Protein AF-A0A2P5K731-F1 (afdb_monomer_lite)

Sequence (141 aa):
MRANNTARPLVQPTQSVKALKERFSAGKVPAQQDYYDLITLASTAYALVGGDGSKPGAGLALDEHNALSLQLSTAEGEGGLTVEANGVGVALDPASGLRFNEGQLGIEPTHLLSVESFSSLSQDELRQIYWLLAKAGLRHS

pLDDT: mean 77.62, std 14.5, range [30.33, 96.06]

Foldseek 3Di:
DDPPCPPDDQDAQPDDPVVLCVCPDPPHDHDPSSVVRVVSVVVSVCVCCCVVVGHHPPQWHQDPVSDIDGDDPPPPQPWAWDQDPVGIDTGDRPLAQWDQDPNDIDGNPVRDPDPVVVVPDDPVVVVVVVVVVVVVVVVVD

Organism: NCBI:txid417203

Secondary structure (DSSP, 8-state):
------PPPPPPPSS-HHHHHHHTSTT----HHHHHHHHHHHHHHHHHTTTTSPPPPTTEEE-TTS-EEE-----TT--EEEEETTEEEEEPPTTSSEEEETTEEEE-TTS---HHHHHTS-HHHHHHHHHHHHHHHTT--

Structure (mmCIF, N/CA/C/O backbone):
data_AF-A0A2P5K731-F1
#
_entry.id   AF-A0A2P5K731-F1
#
loop_
_atom_site.group_PDB
_atom_site.id
_atom_site.type_symbol
_atom_site.label_atom_id
_atom_site.label_alt_id
_atom_site.label_comp_id
_atom_site.label_asym_id
_atom_site.label_entity_id
_atom_site.label_seq_id
_atom_site.pdbx_PDB_ins_code
_atom_site.Cartn_x
_atom_site.Cartn_y
_atom_site.Cartn_z
_atom_site.occupancy
_atom_site.B_iso_or_equiv
_atom_site.auth_seq_id
_atom_site.auth_comp_id
_atom_site.auth_asym_id
_atom_site.auth_atom_id
_atom_site.pdbx_PDB_model_num
ATOM 1 N N . MET A 1 1 ? 14.583 16.701 -2.747 1.00 34.81 1 MET A N 1
ATOM 2 C CA . MET A 1 1 ? 13.737 17.146 -1.616 1.00 34.81 1 MET A CA 1
ATOM 3 C C . MET A 1 1 ? 13.662 16.012 -0.603 1.00 34.81 1 MET A C 1
ATOM 5 O O . MET A 1 1 ? 13.370 14.896 -1.003 1.00 34.81 1 MET A O 1
ATOM 9 N N . ARG A 1 2 ? 13.999 16.249 0.670 1.00 30.33 2 ARG A N 1
ATOM 10 C CA . ARG A 1 2 ? 13.818 15.250 1.736 1.00 30.33 2 ARG A CA 1
ATOM 11 C C . ARG A 1 2 ? 12.342 15.257 2.131 1.00 30.33 2 ARG A C 1
ATOM 13 O O . ARG A 1 2 ? 11.853 16.296 2.561 1.00 30.33 2 ARG A O 1
ATOM 20 N N . ALA A 1 3 ? 11.640 14.142 1.952 1.00 37.28 3 ALA A N 1
ATOM 21 C CA . ALA A 1 3 ? 10.299 13.983 2.498 1.00 37.28 3 ALA A CA 1
ATOM 22 C C . ALA A 1 3 ? 10.413 13.994 4.029 1.00 37.28 3 ALA A C 1
ATOM 24 O O . ALA A 1 3 ? 10.907 13.041 4.630 1.00 37.28 3 ALA A O 1
ATOM 25 N N . ASN A 1 4 ? 10.020 15.102 4.659 1.00 34.41 4 ASN A N 1
ATOM 26 C CA . ASN A 1 4 ? 9.818 15.144 6.100 1.00 34.41 4 ASN A CA 1
ATOM 27 C C . ASN A 1 4 ? 8.613 14.255 6.402 1.00 34.41 4 ASN A C 1
ATOM 29 O O . ASN A 1 4 ? 7.470 14.674 6.247 1.00 34.41 4 ASN A O 1
ATOM 33 N N . ASN A 1 5 ? 8.871 13.007 6.783 1.00 46.88 5 ASN A N 1
ATOM 34 C CA . ASN A 1 5 ? 7.829 12.088 7.206 1.00 46.88 5 ASN A CA 1
ATOM 35 C C . ASN A 1 5 ? 7.416 12.450 8.641 1.00 46.88 5 ASN A C 1
ATOM 37 O O . ASN A 1 5 ? 7.880 11.853 9.611 1.00 46.88 5 ASN A O 1
ATOM 41 N N . THR A 1 6 ? 6.600 13.494 8.790 1.00 45.88 6 THR A N 1
ATOM 42 C CA . THR A 1 6 ? 5.944 13.841 10.056 1.00 45.88 6 THR A CA 1
ATOM 43 C C . THR A 1 6 ? 4.781 12.881 10.276 1.00 45.88 6 THR A C 1
ATOM 45 O O . THR A 1 6 ? 3.616 13.254 10.144 1.00 45.88 6 THR A O 1
ATOM 48 N N . ALA A 1 7 ? 5.092 11.612 10.542 1.00 55.88 7 ALA A N 1
ATOM 49 C CA . ALA A 1 7 ? 4.081 10.637 10.918 1.00 55.88 7 ALA A CA 1
ATOM 50 C C . ALA A 1 7 ? 3.375 11.129 12.190 1.00 55.88 7 ALA A C 1
ATOM 52 O O . ALA A 1 7 ? 4.025 11.461 13.185 1.00 55.88 7 ALA A O 1
ATOM 53 N N . ARG A 1 8 ? 2.042 11.211 12.147 1.00 60.50 8 ARG A N 1
ATOM 54 C CA . ARG A 1 8 ? 1.225 11.588 13.303 1.00 60.50 8 ARG A CA 1
ATOM 55 C C . ARG A 1 8 ? 1.454 10.554 14.414 1.00 60.50 8 ARG A C 1
ATOM 57 O O . ARG A 1 8 ? 1.229 9.371 14.160 1.00 60.50 8 ARG A O 1
ATOM 64 N N . PRO A 1 9 ? 1.878 10.949 15.627 1.00 65.75 9 PRO A N 1
ATOM 65 C CA . PRO A 1 9 ? 1.966 10.011 16.737 1.00 65.75 9 PRO A CA 1
ATOM 66 C C . PRO A 1 9 ? 0.553 9.531 17.082 1.00 65.75 9 PRO A C 1
ATOM 68 O O . PRO A 1 9 ? -0.318 10.328 17.431 1.00 65.75 9 PRO A O 1
ATOM 71 N N . LEU A 1 10 ? 0.319 8.229 16.925 1.00 72.25 10 LEU A N 1
ATOM 72 C CA .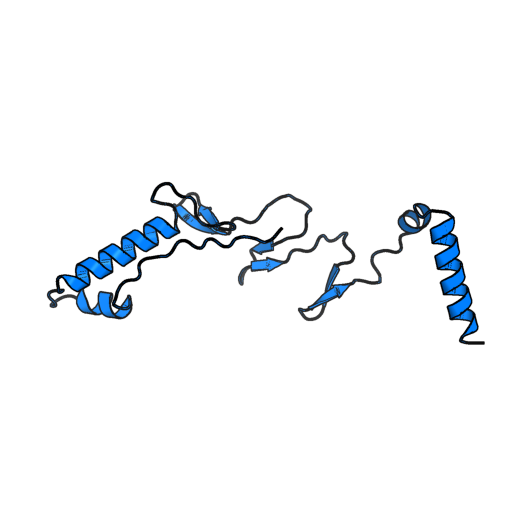 LEU A 1 10 ? -0.960 7.598 17.233 1.00 72.25 10 LEU A CA 1
ATOM 73 C C . LEU A 1 10 ? -0.932 7.085 18.666 1.00 72.25 10 LEU A C 1
ATOM 75 O O . LEU A 1 10 ? 0.018 6.417 19.078 1.00 72.25 10 LEU A O 1
ATOM 79 N N . VAL A 1 11 ? -1.995 7.370 19.411 1.00 82.12 11 VAL A N 1
ATOM 80 C CA . VAL A 1 11 ? -2.199 6.763 20.724 1.00 82.12 11 VAL A CA 1
ATOM 81 C C . VAL A 1 11 ? -2.620 5.314 20.500 1.00 82.12 11 VAL A C 1
ATOM 83 O O . VAL A 1 11 ? -3.546 5.034 19.734 1.00 82.12 11 VAL A O 1
ATOM 86 N N . GLN A 1 12 ? -1.908 4.388 21.136 1.00 84.25 12 GLN A N 1
ATOM 87 C CA . GLN A 1 12 ? -2.181 2.959 21.031 1.00 84.25 12 GLN A CA 1
ATOM 88 C C . GLN A 1 12 ? -2.905 2.465 22.287 1.00 84.25 12 GLN A C 1
ATOM 90 O O . GLN A 1 12 ? -2.597 2.938 23.384 1.00 84.25 12 GLN A O 1
ATOM 95 N N . PRO A 1 13 ? -3.852 1.520 22.148 1.00 89.00 13 PRO A N 1
ATOM 96 C CA . PRO A 1 13 ? -4.444 0.855 23.300 1.00 89.00 13 PRO A CA 1
ATOM 97 C C . PRO A 1 13 ? -3.370 0.091 24.079 1.00 89.00 13 PRO A C 1
ATOM 99 O O . PRO A 1 13 ? -2.398 -0.405 23.504 1.00 89.00 13 PRO A O 1
ATOM 102 N N . THR A 1 14 ? -3.556 -0.033 25.391 1.00 90.62 14 THR A N 1
ATOM 103 C CA . THR A 1 14 ? -2.602 -0.764 26.241 1.00 90.62 14 THR A CA 1
ATOM 104 C C . THR A 1 14 ? -2.676 -2.279 26.036 1.00 90.62 14 THR A C 1
ATOM 106 O O . THR A 1 14 ? -1.710 -2.998 26.293 1.00 90.62 14 THR A O 1
ATOM 109 N N . GLN A 1 15 ? -3.812 -2.767 25.533 1.00 90.62 15 GLN A N 1
ATOM 110 C CA . GLN A 1 15 ? -4.073 -4.168 25.229 1.00 90.62 15 GLN A CA 1
ATOM 111 C C . GLN A 1 15 ? -4.206 -4.429 23.719 1.00 90.62 15 GLN A C 1
ATOM 113 O O . GLN A 1 15 ? -4.596 -3.568 22.933 1.00 90.62 15 GLN A O 1
ATOM 118 N N . SER A 1 16 ? -3.947 -5.674 23.305 1.00 92.75 16 SER A N 1
ATOM 119 C CA . SER A 1 16 ? -4.196 -6.113 21.924 1.00 92.75 16 SER A CA 1
ATOM 120 C C . SER A 1 16 ? -5.693 -6.244 21.612 1.00 92.75 16 SER A C 1
ATOM 122 O O . SER A 1 16 ? -6.494 -6.572 22.488 1.00 92.75 16 SER A O 1
ATOM 124 N N . VAL A 1 17 ? -6.068 -6.123 20.332 1.00 92.19 17 VAL A N 1
ATOM 125 C CA . VAL A 1 17 ? -7.456 -6.323 19.856 1.00 92.19 17 VAL A CA 1
ATOM 126 C C . VAL A 1 17 ? -8.018 -7.691 20.263 1.00 92.19 17 VAL A C 1
ATOM 128 O O . VAL A 1 17 ? -9.190 -7.807 20.619 1.00 92.19 17 VAL A O 1
ATOM 131 N N . LYS A 1 18 ? -7.183 -8.740 20.258 1.00 95.12 18 LYS A N 1
ATOM 132 C CA . LYS A 1 18 ? -7.588 -10.086 20.688 1.00 95.12 18 LYS A CA 1
ATOM 133 C C . LYS A 1 18 ? -7.956 -10.114 22.175 1.00 95.12 18 LYS A C 1
ATOM 135 O O . LYS A 1 18 ? -8.972 -10.708 22.524 1.00 95.12 18 LYS A O 1
ATOM 140 N N . ALA A 1 19 ? -7.160 -9.457 23.021 1.00 93.31 19 ALA A N 1
ATOM 141 C CA . ALA A 1 19 ? -7.423 -9.365 24.455 1.00 93.31 19 ALA A CA 1
ATOM 142 C C . ALA A 1 19 ? -8.708 -8.570 24.735 1.00 93.31 19 ALA A C 1
ATOM 144 O O . ALA A 1 19 ? -9.568 -9.057 25.462 1.00 93.31 19 ALA A O 1
ATOM 145 N N . LEU A 1 20 ? -8.898 -7.423 24.074 1.00 93.56 20 LEU A N 1
ATOM 146 C CA . LEU A 1 20 ? -10.147 -6.654 24.132 1.00 93.56 20 LEU A CA 1
ATOM 147 C C . LEU A 1 20 ? -11.361 -7.508 23.747 1.00 93.56 20 LEU A C 1
ATOM 149 O O . LEU A 1 20 ? -12.334 -7.574 24.495 1.00 93.56 20 LEU A O 1
ATOM 153 N N . LYS A 1 21 ? -11.297 -8.234 22.625 1.00 94.44 21 LYS A N 1
ATOM 154 C CA . LYS A 1 21 ? -12.390 -9.117 22.186 1.00 94.44 21 LYS A CA 1
ATOM 155 C C . LYS A 1 21 ? -12.746 -10.170 23.239 1.00 94.44 21 LYS A C 1
ATOM 157 O O . LYS A 1 21 ? -13.917 -10.482 23.432 1.00 94.44 21 LYS A O 1
ATOM 162 N N . GLU A 1 22 ? -11.745 -10.707 23.927 1.00 95.19 22 GLU A N 1
ATOM 163 C CA . GLU A 1 22 ? -11.946 -11.669 25.006 1.00 95.19 22 GLU A CA 1
ATOM 164 C C . GLU A 1 22 ? -12.501 -11.035 26.293 1.00 95.19 22 GLU A C 1
ATOM 166 O O . GLU A 1 22 ? -13.209 -11.711 27.039 1.00 95.19 22 GLU A O 1
ATOM 171 N N . ARG A 1 23 ? -12.202 -9.762 26.577 1.00 94.31 23 ARG A N 1
ATOM 172 C CA . ARG A 1 23 ? -12.748 -9.025 27.732 1.00 94.31 23 ARG A CA 1
ATOM 173 C C . ARG A 1 23 ? -14.217 -8.654 27.535 1.00 94.31 23 ARG A C 1
ATOM 175 O O . ARG A 1 23 ? -14.987 -8.735 28.486 1.00 94.31 23 ARG A O 1
ATOM 182 N N . PHE A 1 24 ? -14.603 -8.340 26.300 1.00 95.44 24 PHE A N 1
ATOM 183 C CA . PHE A 1 24 ? -15.975 -8.010 25.898 1.00 95.44 24 PHE A CA 1
ATOM 184 C C . PHE A 1 24 ? -16.836 -9.230 25.516 1.00 95.44 24 PHE A C 1
ATOM 186 O O . PHE A 1 24 ? -17.950 -9.073 25.017 1.00 95.44 24 PHE A O 1
ATOM 193 N N . SER A 1 25 ? -16.356 -10.458 25.735 1.00 95.12 25 SER A N 1
ATOM 194 C CA . SER A 1 25 ? -17.139 -11.668 25.459 1.00 95.12 25 SER A CA 1
ATOM 195 C C . SER A 1 25 ? -18.338 -11.812 26.405 1.00 95.12 25 SER A C 1
ATOM 197 O O . SER A 1 25 ? -18.265 -11.413 27.568 1.00 95.12 25 SER A O 1
ATOM 199 N N . ALA A 1 26 ? -19.403 -12.473 25.943 1.00 94.19 26 ALA A N 1
ATOM 200 C CA . ALA A 1 26 ? -20.591 -12.749 26.750 1.00 94.19 26 ALA A CA 1
ATOM 201 C C . ALA A 1 26 ? -20.248 -13.391 28.110 1.00 94.19 26 ALA A C 1
ATOM 203 O O . ALA A 1 26 ? -19.388 -14.267 28.201 1.00 94.19 26 ALA A O 1
ATOM 204 N N . GLY A 1 27 ? -20.931 -12.947 29.168 1.00 92.94 27 GLY A N 1
ATOM 205 C CA . GLY A 1 27 ? -20.722 -13.440 30.534 1.00 92.94 27 GLY A CA 1
ATOM 206 C C . GLY A 1 27 ? -19.536 -12.817 31.277 1.00 92.94 27 GLY A C 1
ATOM 207 O O . GLY A 1 27 ? -19.317 -13.156 32.438 1.00 92.94 27 GLY A O 1
ATOM 208 N N . LYS A 1 28 ? -18.790 -11.895 30.656 1.00 92.75 28 LYS A N 1
ATOM 209 C CA . LYS A 1 28 ? -17.761 -11.095 31.332 1.00 92.75 28 LYS A CA 1
ATOM 210 C C . LYS A 1 28 ? -18.222 -9.651 31.495 1.00 92.75 28 LYS A C 1
ATOM 212 O O . LYS A 1 28 ? -18.929 -9.116 30.646 1.00 92.75 28 LYS A O 1
ATOM 217 N N . VAL A 1 29 ? -17.798 -9.027 32.592 1.00 94.69 29 VAL A N 1
ATOM 218 C CA . VAL A 1 29 ? -17.956 -7.587 32.821 1.00 94.69 29 VAL A CA 1
ATOM 219 C C . VAL A 1 29 ? -16.608 -6.929 32.517 1.00 94.69 29 VAL A C 1
ATOM 221 O O . VAL A 1 29 ? -15.652 -7.183 33.256 1.00 94.69 29 VAL A O 1
ATOM 224 N N . PRO A 1 30 ? -16.495 -6.134 31.437 1.00 95.56 30 PRO A N 1
ATOM 225 C CA . PRO A 1 30 ? -15.260 -5.428 31.113 1.00 95.56 30 PRO A CA 1
ATOM 226 C C . PRO A 1 30 ? -14.901 -4.405 32.194 1.00 95.56 30 PRO A C 1
ATOM 228 O O . PRO A 1 30 ? -15.778 -3.764 32.780 1.00 95.56 30 PRO A O 1
ATOM 231 N N . ALA A 1 31 ? -13.606 -4.233 32.442 1.00 95.62 31 ALA A N 1
ATOM 232 C CA . ALA A 1 31 ? -13.099 -3.203 33.335 1.00 95.62 31 ALA A CA 1
ATOM 233 C C . ALA A 1 31 ? -13.112 -1.830 32.647 1.00 95.62 31 ALA A C 1
ATOM 235 O O . ALA A 1 31 ? -13.134 -1.727 31.423 1.00 95.62 31 ALA A O 1
ATOM 236 N N . GLN A 1 32 ? -13.016 -0.754 33.433 1.00 96.00 32 GLN A N 1
ATOM 237 C CA . GLN A 1 32 ? -12.948 0.615 32.908 1.00 96.00 32 GLN A CA 1
ATOM 238 C C . GLN A 1 32 ? -11.829 0.792 31.862 1.00 96.00 32 GLN A C 1
ATOM 240 O O . GLN A 1 32 ? -12.049 1.428 30.833 1.00 96.00 32 GLN A O 1
ATOM 245 N N . GLN A 1 33 ? -10.656 0.185 32.084 1.00 95.06 33 GLN A N 1
ATOM 246 C CA . GLN A 1 33 ? -9.543 0.240 31.130 1.00 95.06 33 GLN A CA 1
ATOM 247 C C . GLN A 1 33 ? -9.884 -0.405 29.780 1.00 95.06 33 GLN A C 1
ATOM 249 O O . GLN A 1 33 ? -9.455 0.098 28.747 1.00 95.06 33 GLN A O 1
ATOM 254 N N . ASP A 1 34 ? -10.694 -1.466 29.770 1.00 95.94 34 ASP A N 1
ATOM 255 C CA . ASP A 1 34 ? -11.079 -2.150 28.534 1.00 95.94 34 ASP A CA 1
ATOM 256 C C . ASP A 1 34 ? -11.933 -1.219 27.649 1.00 95.94 34 ASP A C 1
ATOM 258 O O . ASP A 1 34 ? -11.779 -1.195 26.428 1.00 95.94 34 ASP A O 1
ATOM 262 N N . TYR A 1 35 ? -12.782 -0.381 28.257 1.00 96.06 35 TYR A N 1
ATOM 263 C CA . TYR A 1 35 ? -13.523 0.656 27.531 1.00 96.06 35 TYR A CA 1
ATOM 264 C C . TYR A 1 35 ? -12.607 1.760 26.998 1.00 96.06 35 TYR A C 1
ATOM 266 O O . TYR A 1 35 ? -12.767 2.171 25.849 1.00 96.06 35 TYR A O 1
ATOM 274 N N . TYR A 1 36 ? -11.639 2.231 27.792 1.00 95.69 36 TYR A N 1
ATOM 275 C CA . TYR A 1 36 ? -10.674 3.231 27.322 1.00 95.69 36 TYR A CA 1
ATOM 276 C C . TYR A 1 36 ? -9.861 2.729 26.132 1.00 95.69 36 TYR A C 1
ATOM 278 O O . TYR A 1 36 ? -9.691 3.459 25.153 1.00 95.69 36 TYR A O 1
ATOM 286 N N . ASP A 1 37 ? -9.402 1.483 26.182 1.00 95.56 37 ASP A N 1
ATOM 287 C CA . ASP A 1 37 ? -8.647 0.881 25.091 1.00 95.56 37 ASP A CA 1
ATOM 288 C C . ASP A 1 37 ? -9.520 0.701 23.835 1.00 95.56 37 ASP A C 1
ATOM 290 O O . ASP A 1 37 ? -9.053 0.958 22.725 1.00 95.56 37 ASP A O 1
ATOM 294 N N . LEU A 1 38 ? -10.805 0.349 23.986 1.00 94.75 38 LEU A N 1
ATOM 295 C CA . LEU A 1 38 ? -11.745 0.256 22.864 1.00 94.75 38 LEU A CA 1
ATOM 296 C C . LEU A 1 38 ? -11.994 1.621 22.205 1.00 94.75 38 LEU A C 1
ATOM 298 O O . LEU A 1 38 ? -11.984 1.729 20.979 1.00 94.75 38 LEU A O 1
ATOM 302 N N . ILE A 1 39 ? -12.187 2.669 23.009 1.00 93.75 39 ILE A N 1
ATOM 303 C CA . ILE A 1 39 ? -12.370 4.042 22.519 1.00 93.75 39 ILE A CA 1
ATOM 304 C C . ILE A 1 39 ? -11.096 4.529 21.826 1.00 93.75 39 ILE A C 1
ATOM 306 O O . ILE A 1 39 ? -11.165 5.134 20.757 1.00 93.75 39 ILE A O 1
ATOM 310 N N . THR A 1 40 ? -9.929 4.237 22.400 1.00 93.69 40 THR A N 1
ATOM 311 C CA . THR A 1 40 ? -8.628 4.566 21.802 1.00 93.69 40 THR A CA 1
ATOM 312 C C . THR A 1 40 ? -8.468 3.870 20.454 1.00 93.69 40 THR A C 1
ATOM 314 O O . THR A 1 40 ? -8.132 4.514 19.468 1.00 93.69 40 THR A O 1
ATOM 317 N N . LEU A 1 41 ? -8.792 2.578 20.364 1.00 92.06 41 LEU A N 1
ATOM 318 C CA . LEU A 1 41 ? -8.760 1.838 19.104 1.00 92.06 41 LEU A CA 1
ATOM 319 C C . LEU A 1 41 ? -9.696 2.457 18.054 1.00 92.06 41 LEU A C 1
ATOM 321 O O . LEU A 1 41 ? -9.276 2.684 16.920 1.00 92.06 41 LEU A O 1
ATOM 325 N N . ALA A 1 42 ? -10.944 2.746 18.429 1.00 90.12 42 ALA A N 1
ATOM 326 C CA . ALA A 1 42 ? -11.940 3.305 17.520 1.00 90.12 42 ALA A CA 1
ATOM 327 C C . ALA A 1 42 ? -11.563 4.715 17.041 1.00 90.12 42 ALA A C 1
ATOM 329 O O . ALA A 1 42 ? -11.628 5.000 15.849 1.00 90.12 42 ALA A O 1
ATOM 330 N N . SER A 1 43 ? -11.124 5.585 17.952 1.00 87.94 43 SER A N 1
ATOM 331 C CA . SER A 1 43 ? -10.693 6.949 17.622 1.00 87.94 43 SER A CA 1
ATOM 332 C C . SER A 1 43 ? -9.422 6.971 16.775 1.00 87.94 43 SER A C 1
ATOM 334 O O . SER A 1 43 ? -9.348 7.739 15.818 1.00 87.94 43 SER A O 1
ATOM 336 N N . THR A 1 44 ? -8.456 6.091 17.047 1.00 85.25 44 THR A N 1
ATOM 337 C CA . THR A 1 44 ? -7.255 5.949 16.216 1.00 85.25 44 THR A CA 1
ATOM 338 C C . THR A 1 44 ? -7.602 5.425 14.824 1.00 85.25 44 THR A C 1
ATOM 340 O O . THR A 1 44 ? -7.098 5.959 13.839 1.00 85.25 44 THR A O 1
ATOM 343 N N . ALA A 1 45 ? -8.500 4.440 14.709 1.00 84.56 45 ALA A N 1
ATOM 344 C CA . ALA A 1 45 ? -8.979 3.962 13.411 1.00 84.56 45 ALA A CA 1
ATOM 345 C C . ALA A 1 45 ? -9.705 5.070 12.631 1.00 84.56 45 ALA A C 1
ATOM 347 O O . ALA A 1 45 ? -9.425 5.276 11.454 1.00 84.56 45 ALA A O 1
ATOM 348 N N . TYR A 1 46 ? -10.573 5.828 13.304 1.00 83.81 46 TYR A N 1
ATOM 349 C CA . TYR A 1 46 ? -11.278 6.973 12.731 1.00 83.81 46 TYR A CA 1
ATOM 350 C C . TYR A 1 46 ? -10.314 8.057 12.228 1.00 83.81 46 TYR A C 1
ATOM 352 O O . TYR A 1 46 ? -10.458 8.550 11.114 1.00 83.81 46 TYR A O 1
ATOM 360 N N . ALA A 1 47 ? -9.286 8.388 13.011 1.00 81.50 47 ALA A N 1
ATOM 361 C CA . ALA A 1 47 ? -8.250 9.340 12.621 1.00 81.50 47 ALA A CA 1
ATOM 362 C C . ALA A 1 47 ? -7.398 8.838 11.441 1.00 81.50 47 ALA A C 1
ATOM 364 O O . ALA A 1 47 ? -7.048 9.619 10.561 1.00 81.50 47 ALA A O 1
ATOM 365 N N . LEU A 1 48 ? -7.076 7.540 11.396 1.00 78.56 48 LEU A N 1
ATOM 366 C CA . LEU A 1 48 ? -6.296 6.927 10.312 1.00 78.56 48 LEU A CA 1
ATOM 367 C C . LEU A 1 48 ? -6.991 7.026 8.953 1.00 78.56 48 LEU A C 1
ATOM 369 O O . LEU A 1 48 ? -6.328 7.218 7.935 1.00 78.56 48 LEU A O 1
ATOM 373 N N . VAL A 1 49 ? -8.317 6.909 8.945 1.00 79.62 49 VAL A N 1
ATOM 374 C CA . VAL A 1 49 ? -9.124 7.025 7.726 1.00 79.62 49 VAL A CA 1
ATOM 375 C C . VAL A 1 49 ? -9.532 8.468 7.409 1.00 79.62 49 VAL A C 1
ATOM 377 O O . VAL A 1 49 ? -10.249 8.697 6.443 1.00 79.62 49 VAL A O 1
ATOM 380 N N . GLY A 1 50 ? -9.075 9.455 8.188 1.00 74.44 50 GLY A N 1
ATOM 381 C CA . GLY A 1 50 ? -9.400 10.865 7.962 1.00 74.44 50 GLY A CA 1
ATOM 382 C C . GLY A 1 50 ? -10.776 11.305 8.478 1.00 74.44 50 GLY A C 1
ATOM 383 O O . GLY A 1 50 ? -11.279 12.370 8.130 1.00 74.44 50 GLY A O 1
ATOM 384 N N . GLY A 1 51 ? -11.421 10.516 9.336 1.00 77.31 51 GLY A N 1
ATOM 385 C CA . GLY A 1 51 ? -12.735 10.864 9.879 1.00 77.31 51 GLY A CA 1
ATOM 386 C C . GLY A 1 51 ? -12.741 12.175 10.681 1.00 77.31 51 GLY A C 1
ATOM 387 O O . GLY A 1 51 ? -13.755 12.867 10.751 1.00 77.31 51 GLY A O 1
ATOM 388 N N . ASP A 1 52 ? -11.617 12.575 11.274 1.00 75.06 52 ASP A N 1
ATOM 389 C CA . ASP A 1 52 ? -11.488 13.818 12.051 1.00 75.06 52 ASP A CA 1
ATOM 390 C C . ASP A 1 52 ? -11.352 15.086 11.182 1.00 75.06 52 ASP A C 1
ATOM 392 O O . ASP A 1 52 ? -10.944 16.138 11.672 1.00 75.06 52 ASP A O 1
ATOM 396 N N . GLY A 1 53 ? -11.693 14.994 9.893 1.00 72.56 53 GLY A N 1
ATOM 397 C CA . GLY A 1 53 ? -11.537 16.069 8.914 1.00 72.56 53 GLY A CA 1
ATOM 398 C C . GLY A 1 53 ? -10.132 16.142 8.313 1.00 72.56 53 GLY A C 1
ATOM 399 O O . GLY A 1 53 ? -9.883 16.981 7.444 1.00 72.56 53 GLY A O 1
ATOM 400 N N . SER A 1 54 ? -9.216 15.267 8.739 1.00 72.44 54 SER A N 1
ATOM 401 C CA . SER A 1 54 ? -7.973 15.020 8.010 1.00 72.44 54 SER A CA 1
ATOM 402 C C . SER A 1 54 ? -8.232 14.128 6.788 1.00 72.44 54 SER A C 1
ATOM 404 O O . SER A 1 54 ? -9.298 13.550 6.632 1.00 72.44 54 SER A O 1
ATOM 406 N N . LYS A 1 55 ? -7.286 14.042 5.855 1.00 73.56 55 LYS A N 1
ATOM 407 C CA . LYS A 1 55 ? -7.341 13.028 4.791 1.00 73.56 55 LYS A CA 1
ATOM 408 C C . LYS A 1 55 ? -6.470 11.846 5.209 1.00 73.56 55 LYS A C 1
ATOM 410 O O . LYS A 1 55 ? -5.512 12.067 5.961 1.00 73.56 55 LYS A O 1
ATOM 415 N N . PRO A 1 56 ? -6.738 10.628 4.703 1.00 78.81 56 PRO A N 1
ATOM 416 C CA . PRO A 1 56 ? -5.749 9.560 4.747 1.00 78.81 56 PRO A CA 1
ATOM 417 C C . PRO A 1 56 ? -4.374 10.060 4.276 1.00 78.81 56 PRO A C 1
ATOM 419 O O . PRO A 1 56 ? -4.270 11.021 3.507 1.00 78.81 56 PRO A O 1
ATOM 422 N N . GLY A 1 57 ? -3.307 9.427 4.767 1.00 70.12 57 GLY A N 1
ATOM 423 C CA . GLY A 1 57 ? -1.940 9.775 4.373 1.00 70.12 57 GLY A CA 1
ATOM 424 C C . GLY A 1 57 ? -1.715 9.677 2.858 1.00 70.12 57 GLY A C 1
ATOM 425 O O . GLY A 1 57 ? -2.493 9.057 2.136 1.00 70.12 57 GLY A O 1
ATOM 426 N N . ALA A 1 58 ? -0.628 10.279 2.368 1.00 70.75 58 ALA A N 1
ATOM 427 C CA . ALA A 1 58 ? -0.294 10.259 0.943 1.00 70.75 58 ALA A CA 1
ATOM 428 C C . ALA A 1 58 ? -0.275 8.824 0.374 1.00 70.75 58 ALA A C 1
ATOM 430 O O . ALA A 1 58 ? 0.289 7.919 0.988 1.00 70.75 58 ALA A O 1
ATOM 431 N N . GLY A 1 59 ? -0.880 8.638 -0.803 1.00 71.44 59 GLY A N 1
ATOM 432 C CA . GLY A 1 59 ? -1.030 7.328 -1.451 1.00 71.44 59 GLY A CA 1
ATOM 433 C C . GLY A 1 59 ? -2.261 6.530 -1.005 1.00 71.44 59 GLY A C 1
ATOM 434 O O . GLY A 1 59 ? -2.465 5.420 -1.493 1.00 71.44 59 GLY A O 1
ATOM 435 N N . LEU A 1 60 ? -3.093 7.076 -0.113 1.00 80.75 60 LEU A N 1
ATOM 436 C CA . LEU A 1 60 ? -4.346 6.473 0.338 1.00 80.75 60 LEU A CA 1
ATOM 437 C C . LEU A 1 60 ? -5.518 7.447 0.158 1.00 80.75 60 LEU A C 1
ATOM 439 O O . LEU A 1 60 ? -5.354 8.660 0.274 1.00 80.75 60 LEU A O 1
ATOM 443 N N . ALA A 1 61 ? -6.711 6.908 -0.074 1.00 81.94 61 ALA A N 1
ATOM 444 C CA . ALA A 1 61 ? -7.969 7.648 -0.120 1.00 81.94 61 ALA A CA 1
ATOM 445 C C . ALA A 1 61 ? -9.109 6.823 0.479 1.00 81.94 61 ALA A C 1
ATOM 447 O O . ALA A 1 61 ? -8.974 5.624 0.703 1.00 81.94 61 ALA A O 1
ATOM 448 N N . LEU A 1 62 ? -10.243 7.468 0.733 1.00 81.88 62 LEU A N 1
ATOM 449 C CA . LEU A 1 62 ? -11.498 6.766 0.962 1.00 81.88 62 LEU A CA 1
ATOM 450 C C . LEU A 1 62 ? -12.211 6.567 -0.376 1.00 81.88 62 LEU A C 1
ATOM 452 O O . LEU A 1 62 ? -12.274 7.503 -1.174 1.00 81.88 62 LEU A O 1
ATOM 456 N N . ASP A 1 63 ? -12.714 5.361 -0.621 1.00 79.44 63 ASP A N 1
ATOM 457 C CA . ASP A 1 63 ? -13.588 5.086 -1.761 1.00 79.44 63 ASP A CA 1
ATOM 458 C C . ASP A 1 63 ? -15.028 5.581 -1.508 1.00 79.44 63 ASP A C 1
ATOM 460 O O . ASP A 1 63 ? -15.343 6.173 -0.472 1.00 79.44 63 ASP A O 1
ATOM 464 N N . GLU A 1 64 ? -15.926 5.330 -2.460 1.00 81.00 64 GLU A N 1
ATOM 465 C CA . GLU A 1 64 ? -17.342 5.714 -2.373 1.00 81.00 64 GLU A CA 1
ATOM 466 C C . GLU A 1 64 ? -18.111 5.049 -1.212 1.00 81.00 64 GLU A C 1
ATOM 468 O O . GLU A 1 64 ? -19.169 5.535 -0.809 1.00 81.00 64 GLU A O 1
ATOM 473 N N . HIS A 1 65 ? -17.563 3.983 -0.622 1.00 82.00 65 HIS A N 1
ATOM 474 C CA . HIS A 1 65 ? -18.114 3.273 0.532 1.00 82.00 65 HIS A CA 1
ATOM 475 C C . HIS A 1 65 ? -17.447 3.685 1.856 1.00 82.00 65 HIS A C 1
ATOM 477 O O . HIS A 1 65 ? -17.727 3.086 2.897 1.00 82.00 65 HIS A O 1
ATOM 483 N N . ASN A 1 66 ? -16.587 4.712 1.849 1.00 75.62 66 ASN A N 1
ATOM 484 C CA . ASN A 1 66 ? -15.725 5.103 2.969 1.00 75.62 66 ASN A CA 1
ATOM 485 C C . ASN A 1 66 ? -14.752 4.000 3.418 1.00 75.62 66 ASN A C 1
ATOM 487 O O . ASN A 1 66 ? -14.310 3.989 4.571 1.00 75.62 66 ASN A O 1
ATOM 491 N N . ALA A 1 67 ? -14.396 3.073 2.529 1.00 79.38 67 ALA A N 1
ATOM 492 C CA . ALA A 1 67 ? -13.330 2.119 2.778 1.00 79.38 67 ALA A CA 1
ATOM 493 C C . ALA A 1 67 ? -11.979 2.713 2.360 1.00 79.38 67 ALA A C 1
ATOM 495 O O . ALA A 1 67 ? -11.868 3.449 1.378 1.00 79.38 67 ALA A O 1
ATOM 496 N N . LEU A 1 68 ? -10.932 2.400 3.126 1.00 83.12 68 LEU A N 1
ATOM 497 C CA . LEU A 1 68 ? -9.575 2.839 2.817 1.00 83.12 68 LEU A CA 1
ATOM 498 C C . LEU A 1 68 ? -9.071 2.116 1.558 1.00 83.12 68 LEU A C 1
ATOM 500 O O . LEU A 1 68 ? -9.021 0.888 1.521 1.00 83.12 68 LEU A O 1
ATOM 504 N N . SER A 1 69 ? -8.664 2.885 0.556 1.00 81.31 69 SER A N 1
ATOM 505 C CA . SER A 1 69 ? -8.173 2.428 -0.742 1.00 81.31 69 SER A CA 1
ATOM 506 C C . SER A 1 69 ? -6.824 3.067 -1.077 1.00 81.31 69 SER A C 1
ATOM 508 O O . SER A 1 69 ? -6.431 4.086 -0.503 1.00 81.31 69 SER A O 1
ATOM 510 N N . LEU A 1 70 ? -6.086 2.450 -2.001 1.00 79.88 70 LEU A N 1
ATOM 511 C CA . LEU A 1 70 ? -4.863 3.023 -2.557 1.00 79.88 70 LEU A CA 1
ATOM 512 C C . LEU A 1 70 ? -5.225 4.114 -3.560 1.00 79.88 70 LEU A C 1
ATOM 514 O O . LEU A 1 70 ? -5.954 3.867 -4.518 1.00 79.88 70 LEU A O 1
ATOM 518 N N . GLN A 1 71 ? -4.662 5.302 -3.370 1.00 75.94 71 GLN A N 1
ATOM 519 C CA . GLN A 1 71 ? -4.755 6.377 -4.344 1.00 75.94 71 GLN A CA 1
ATOM 520 C C . GLN A 1 71 ? -3.466 6.421 -5.154 1.00 75.94 71 GLN A C 1
ATOM 522 O O . GLN A 1 71 ? -2.465 7.004 -4.736 1.00 75.94 71 GLN A O 1
ATOM 527 N N . LEU A 1 72 ? -3.500 5.771 -6.312 1.00 73.75 72 LEU A N 1
ATOM 528 C CA . LEU A 1 72 ? -2.416 5.820 -7.284 1.00 73.75 72 LEU A CA 1
ATOM 529 C C . LEU A 1 72 ? -2.673 6.973 -8.258 1.00 73.75 72 LEU A C 1
ATOM 531 O O . LEU A 1 72 ? -3.820 7.264 -8.597 1.00 73.75 72 LEU A O 1
ATOM 535 N N . SER A 1 73 ? -1.612 7.656 -8.684 1.00 61.41 73 SER A N 1
ATOM 536 C CA . SER A 1 73 ? -1.720 8.689 -9.715 1.00 61.41 73 SER A CA 1
ATOM 537 C C . SER A 1 73 ? -2.070 8.014 -11.039 1.00 61.41 73 SER A C 1
ATOM 539 O O . SER A 1 73 ? -1.239 7.314 -11.605 1.00 61.41 73 SER A O 1
ATOM 541 N N . THR A 1 74 ? -3.297 8.199 -11.521 1.00 55.81 74 THR A N 1
ATOM 542 C CA . THR A 1 74 ? -3.791 7.629 -12.786 1.00 55.81 74 THR A CA 1
ATOM 543 C C . THR A 1 74 ? -3.484 8.530 -13.983 1.00 55.81 74 THR A C 1
ATOM 545 O O . THR A 1 74 ? -4.280 8.589 -14.918 1.00 55.81 74 THR A O 1
ATOM 548 N N . ALA A 1 75 ? -2.389 9.295 -13.952 1.00 54.00 75 ALA A N 1
ATOM 549 C CA . ALA A 1 75 ? -1.962 10.036 -15.133 1.00 54.00 75 ALA A CA 1
ATOM 550 C C . ALA A 1 75 ? -1.633 9.010 -16.229 1.00 54.00 75 ALA A C 1
ATOM 552 O O . ALA A 1 75 ? -0.661 8.264 -16.121 1.00 54.00 75 ALA A O 1
ATOM 553 N N . GLU A 1 76 ? -2.512 8.900 -17.225 1.00 45.59 76 GLU A N 1
ATOM 554 C CA . GLU A 1 76 ? -2.371 7.939 -18.314 1.00 45.59 76 GLU A CA 1
ATOM 555 C C . GLU A 1 76 ? -1.022 8.143 -19.019 1.00 45.59 76 GLU A C 1
ATOM 557 O O . GLU A 1 76 ? -0.688 9.255 -19.422 1.00 45.59 76 GLU A O 1
ATOM 562 N N . GLY A 1 77 ? -0.248 7.065 -19.166 1.00 50.66 77 GLY A N 1
ATOM 563 C CA . GLY A 1 77 ? 1.011 7.068 -19.918 1.00 50.66 77 GLY A CA 1
ATOM 564 C C . GLY A 1 77 ? 2.282 7.354 -19.115 1.00 50.66 77 GLY A C 1
ATOM 565 O O . GLY A 1 77 ? 3.365 7.232 -19.676 1.00 50.66 77 GLY A O 1
ATOM 566 N N . GLU A 1 78 ? 2.199 7.658 -17.819 1.00 52.78 78 GLU A N 1
ATOM 567 C CA . GLU A 1 78 ? 3.391 7.801 -16.976 1.00 52.78 78 GLU A CA 1
ATOM 568 C C . GLU A 1 78 ? 3.576 6.550 -16.109 1.00 52.78 78 GLU A C 1
ATOM 570 O O . GLU A 1 78 ? 2.715 6.189 -15.307 1.00 52.78 78 GLU A O 1
ATOM 575 N N . GLY A 1 79 ? 4.700 5.850 -16.287 1.00 57.06 79 GLY A N 1
ATOM 576 C CA . GLY A 1 79 ? 5.084 4.745 -15.405 1.00 57.06 79 GLY A CA 1
ATOM 577 C C . GLY A 1 79 ? 5.024 5.150 -13.924 1.00 57.06 79 GLY A C 1
ATOM 578 O O . GLY A 1 79 ? 5.252 6.303 -13.559 1.00 57.06 79 GLY A O 1
ATOM 579 N N . GLY A 1 80 ? 4.709 4.200 -13.048 1.00 71.06 80 GLY A N 1
ATOM 580 C CA . GLY A 1 80 ? 4.429 4.477 -11.643 1.00 71.06 80 GLY A CA 1
ATOM 581 C C . GLY A 1 80 ? 4.049 3.230 -10.857 1.00 71.06 80 GLY A C 1
ATOM 582 O O . GLY A 1 80 ? 4.621 2.163 -11.052 1.00 71.06 80 GLY A O 1
ATOM 583 N N . LEU A 1 81 ? 3.085 3.358 -9.948 1.00 76.50 81 LEU A N 1
ATOM 584 C CA . LEU A 1 81 ? 2.521 2.229 -9.205 1.00 76.50 81 LEU A CA 1
ATOM 585 C C . LEU A 1 81 ? 1.180 1.822 -9.822 1.00 76.50 81 LEU A C 1
ATOM 587 O O . LEU A 1 81 ? 0.406 2.683 -10.231 1.00 76.50 81 LEU A O 1
ATOM 591 N N . THR A 1 82 ? 0.888 0.524 -9.835 1.00 74.12 82 THR A N 1
ATOM 592 C CA . THR A 1 82 ? -0.398 -0.048 -10.260 1.00 74.12 82 THR A CA 1
ATOM 593 C C . THR A 1 82 ? -0.942 -0.999 -9.194 1.00 74.12 82 THR A C 1
ATOM 595 O O . THR A 1 82 ? -0.181 -1.538 -8.391 1.00 74.12 82 THR A O 1
ATOM 598 N N . VAL A 1 83 ? -2.259 -1.203 -9.157 1.00 71.56 83 VAL A N 1
ATOM 599 C CA . VAL A 1 83 ? -2.870 -2.242 -8.317 1.00 71.56 83 VAL A CA 1
ATOM 600 C C . VAL A 1 83 ? -2.944 -3.530 -9.132 1.00 71.56 83 VAL A C 1
ATOM 602 O O . VAL A 1 83 ? -3.572 -3.569 -10.187 1.00 71.56 83 VAL A O 1
ATOM 605 N N . GLU A 1 84 ? -2.316 -4.589 -8.637 1.00 70.19 84 GLU A N 1
ATOM 606 C CA . GLU A 1 84 ? -2.356 -5.932 -9.216 1.00 70.19 84 GLU A CA 1
ATOM 607 C C . GLU A 1 84 ? -3.198 -6.871 -8.344 1.00 70.19 84 GLU A C 1
ATOM 609 O O . GLU A 1 84 ? -3.474 -6.589 -7.178 1.00 70.19 84 GLU A O 1
ATOM 614 N N . ALA A 1 85 ? -3.561 -8.044 -8.875 1.00 71.25 85 ALA A N 1
ATOM 615 C CA . ALA A 1 85 ? -4.369 -9.035 -8.154 1.00 71.25 85 ALA A CA 1
ATOM 616 C C . ALA A 1 85 ? -3.775 -9.458 -6.792 1.00 71.25 85 ALA A C 1
ATOM 618 O O . ALA A 1 85 ? -4.518 -9.847 -5.895 1.00 71.25 85 ALA A O 1
ATOM 619 N N . ASN A 1 86 ? -2.449 -9.360 -6.633 1.00 73.88 86 ASN A N 1
ATOM 620 C CA . ASN A 1 86 ? -1.725 -9.766 -5.426 1.00 73.88 86 ASN A CA 1
ATOM 621 C C . ASN A 1 86 ? -1.138 -8.588 -4.621 1.00 73.88 86 ASN A C 1
ATOM 623 O O . ASN A 1 86 ? -0.372 -8.829 -3.688 1.00 73.88 86 ASN A O 1
ATOM 627 N N . GLY A 1 87 ? -1.455 -7.328 -4.952 1.00 71.88 87 GLY A N 1
ATOM 628 C CA . GLY A 1 87 ? -0.951 -6.168 -4.209 1.00 71.88 87 GLY A CA 1
ATOM 629 C C . GLY A 1 87 ? -0.672 -4.939 -5.070 1.00 71.88 87 GLY A C 1
ATOM 630 O O . GLY A 1 87 ? -1.455 -4.591 -5.947 1.00 71.88 87 GLY A O 1
ATOM 631 N N . VAL A 1 88 ? 0.437 -4.252 -4.787 1.00 79.25 88 VAL A N 1
ATOM 632 C CA . VAL A 1 88 ? 0.880 -3.065 -5.533 1.00 79.25 88 VAL A CA 1
ATOM 633 C C . VAL A 1 88 ? 2.070 -3.444 -6.407 1.00 79.25 88 VAL A C 1
ATOM 635 O O . VAL A 1 88 ? 3.097 -3.883 -5.890 1.00 79.25 88 VAL A O 1
ATOM 638 N N . GLY A 1 89 ? 1.918 -3.269 -7.715 1.00 76.12 89 GLY A N 1
ATOM 639 C CA . GLY A 1 89 ? 2.968 -3.433 -8.713 1.00 76.12 89 GLY A CA 1
ATOM 640 C C . GLY A 1 89 ? 3.575 -2.097 -9.132 1.00 76.12 89 GLY A C 1
ATOM 641 O O . GLY A 1 89 ? 3.056 -1.024 -8.818 1.00 76.12 89 GLY A O 1
ATOM 642 N N . VAL A 1 90 ? 4.678 -2.161 -9.873 1.00 79.06 90 VAL A N 1
ATOM 643 C CA . VAL A 1 90 ? 5.274 -1.002 -10.547 1.00 79.06 90 VAL A CA 1
ATOM 644 C C . VAL A 1 90 ? 4.954 -1.123 -12.032 1.00 79.06 90 VAL A C 1
ATOM 646 O O . VAL A 1 90 ? 5.349 -2.093 -12.674 1.00 79.06 90 VAL A O 1
ATOM 649 N N . ALA A 1 91 ? 4.249 -0.140 -12.581 1.00 76.50 91 ALA A N 1
ATOM 650 C CA . ALA A 1 91 ? 4.012 -0.035 -14.010 1.00 76.50 91 ALA A CA 1
ATOM 651 C C . ALA A 1 91 ? 5.181 0.705 -14.666 1.00 76.50 91 ALA A C 1
ATOM 653 O O . ALA A 1 91 ? 5.579 1.779 -14.215 1.00 76.50 91 ALA A O 1
ATOM 654 N N . LEU A 1 92 ? 5.722 0.139 -15.737 1.00 77.00 92 LEU A N 1
ATOM 655 C CA . LEU A 1 92 ? 6.727 0.797 -16.565 1.00 77.00 92 LEU A CA 1
ATOM 656 C C . LEU A 1 92 ? 6.045 1.339 -17.816 1.00 77.00 92 LEU A C 1
ATOM 658 O O . LEU A 1 92 ? 5.144 0.695 -18.353 1.00 77.00 92 LEU A O 1
ATOM 662 N N . ASP A 1 93 ? 6.481 2.510 -18.274 1.00 73.75 93 ASP A N 1
ATOM 663 C CA . ASP A 1 93 ? 6.089 3.013 -19.587 1.00 73.75 93 ASP A CA 1
ATOM 664 C C . ASP A 1 93 ? 6.602 2.030 -20.660 1.00 73.75 93 ASP A C 1
ATOM 666 O O . ASP A 1 93 ? 7.816 1.791 -20.714 1.00 73.75 93 ASP A O 1
ATOM 670 N N . PRO A 1 94 ? 5.726 1.454 -21.507 1.00 71.81 94 PRO A N 1
ATOM 671 C CA . PRO A 1 94 ? 6.127 0.536 -22.570 1.00 71.81 94 PRO A CA 1
ATOM 672 C C . PRO A 1 94 ? 7.106 1.141 -23.583 1.00 71.81 94 PRO A C 1
ATOM 674 O O . PRO A 1 94 ? 7.831 0.393 -24.232 1.00 71.81 94 PRO A O 1
ATOM 677 N N . ALA A 1 95 ? 7.127 2.470 -23.736 1.00 71.75 95 ALA A N 1
ATOM 678 C CA . ALA A 1 95 ? 8.069 3.173 -24.604 1.00 71.75 95 ALA A CA 1
ATOM 679 C C . ALA A 1 95 ? 9.433 3.421 -23.934 1.00 71.75 95 ALA A C 1
ATOM 681 O O . ALA A 1 95 ? 10.394 3.819 -24.601 1.00 71.75 95 ALA A O 1
ATOM 682 N N . SER A 1 96 ? 9.543 3.191 -22.623 1.00 73.69 96 SER A N 1
ATOM 683 C CA . SER A 1 96 ? 10.796 3.359 -2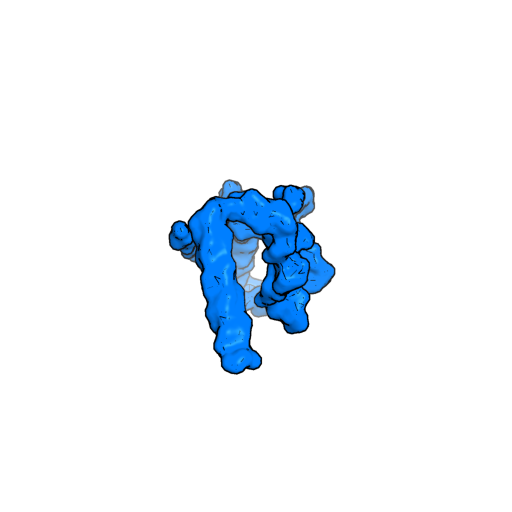1.895 1.00 73.69 96 SER A CA 1
ATOM 684 C C . SER A 1 96 ? 11.770 2.209 -22.164 1.00 73.69 96 SER A C 1
ATOM 686 O O . SER A 1 96 ? 11.391 1.081 -22.463 1.00 73.69 96 SER A O 1
ATOM 688 N N . GLY A 1 97 ? 13.065 2.474 -21.990 1.00 78.38 97 GLY A N 1
ATOM 689 C CA . GLY A 1 97 ? 14.097 1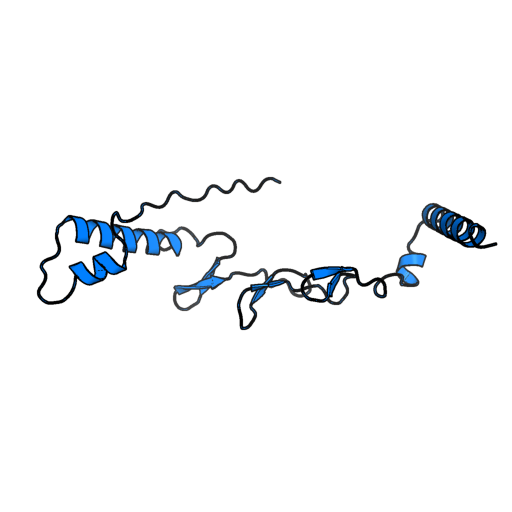.435 -22.018 1.00 78.38 97 GLY A CA 1
ATOM 690 C C . GLY A 1 97 ? 14.155 0.590 -20.741 1.00 78.38 97 GLY A C 1
ATOM 691 O O . GLY A 1 97 ? 15.193 -0.011 -20.480 1.00 78.38 97 GLY A O 1
ATOM 692 N N . LEU A 1 98 ? 13.118 0.585 -19.898 1.00 83.88 98 LEU A N 1
ATOM 693 C CA . LEU A 1 98 ? 13.095 -0.137 -18.625 1.00 83.88 98 LEU A CA 1
ATOM 694 C C . LEU A 1 98 ? 12.168 -1.348 -18.702 1.00 83.88 98 LEU A C 1
ATOM 696 O O . LEU A 1 98 ? 11.090 -1.293 -19.284 1.00 83.88 98 LEU A O 1
ATOM 700 N N . ARG A 1 99 ? 12.570 -2.441 -18.054 1.00 83.81 99 ARG A N 1
ATOM 701 C CA . ARG A 1 99 ? 11.788 -3.680 -17.968 1.00 83.81 99 ARG A CA 1
ATOM 702 C C . ARG A 1 99 ? 12.077 -4.433 -16.681 1.00 83.81 99 ARG A C 1
ATOM 704 O O . ARG A 1 99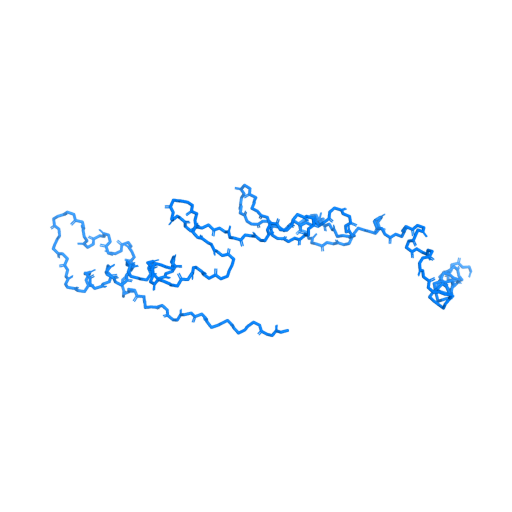 ? 13.163 -4.315 -16.117 1.00 83.81 99 ARG A O 1
ATOM 711 N N . PHE A 1 100 ? 11.143 -5.278 -16.266 1.00 83.25 100 PHE A N 1
ATOM 712 C CA . PHE A 1 100 ? 11.412 -6.292 -15.253 1.00 83.25 100 PHE A CA 1
ATOM 713 C C . PHE A 1 100 ? 11.954 -7.566 -15.912 1.00 83.25 100 PHE A C 1
ATOM 715 O O . PHE A 1 100 ? 11.311 -8.130 -16.792 1.00 83.25 100 PHE A O 1
ATOM 722 N N . ASN A 1 101 ? 13.132 -8.021 -15.484 1.00 79.44 101 ASN A N 1
ATOM 723 C CA . ASN A 1 101 ? 13.730 -9.296 -15.875 1.00 79.44 101 ASN A CA 1
ATOM 724 C C . ASN A 1 101 ? 13.929 -10.155 -14.621 1.00 79.44 101 ASN A C 1
ATOM 726 O O . ASN A 1 101 ? 14.603 -9.721 -13.691 1.00 79.44 101 ASN A O 1
ATOM 730 N N . GLU A 1 102 ? 13.290 -11.326 -14.565 1.00 84.62 102 GLU A N 1
ATOM 731 C CA . GLU A 1 102 ? 13.301 -12.218 -13.388 1.00 84.62 102 GLU A CA 1
ATOM 732 C C . GLU A 1 102 ? 12.991 -11.491 -12.059 1.00 84.62 102 GLU A C 1
ATOM 734 O O . GLU A 1 102 ? 13.570 -11.765 -11.010 1.00 84.62 102 GLU A O 1
ATOM 739 N N . GLY A 1 103 ? 12.073 -10.518 -12.101 1.00 81.44 103 GLY A N 1
ATOM 740 C CA . GLY A 1 103 ? 11.675 -9.719 -10.935 1.00 81.44 103 GLY A CA 1
ATOM 741 C C . GLY A 1 103 ? 12.631 -8.577 -10.567 1.00 81.44 103 GLY A C 1
ATOM 742 O O . GLY A 1 103 ? 12.373 -7.863 -9.602 1.00 81.44 103 GLY A O 1
ATOM 743 N N . GLN A 1 104 ? 13.705 -8.357 -11.327 1.00 83.56 104 GLN A N 1
ATOM 744 C CA . GLN A 1 104 ? 14.614 -7.224 -11.151 1.00 83.56 104 GLN A CA 1
ATOM 745 C C . GLN A 1 104 ? 14.351 -6.146 -12.199 1.00 83.56 104 GLN A C 1
ATOM 747 O O . GLN A 1 104 ? 14.167 -6.446 -13.377 1.00 83.56 104 GLN A O 1
ATOM 752 N N . LEU A 1 105 ? 14.359 -4.879 -11.781 1.00 85.88 105 LEU A N 1
ATOM 753 C CA . LEU A 1 105 ? 14.306 -3.760 -12.716 1.00 85.88 105 LEU A CA 1
ATOM 754 C C . LEU A 1 105 ? 15.639 -3.669 -13.467 1.00 85.88 105 LEU A C 1
ATOM 756 O O . LEU A 1 105 ? 16.696 -3.522 -12.856 1.00 85.88 105 LEU A O 1
ATOM 760 N N . GLY A 1 106 ? 15.578 -3.738 -14.790 1.00 83.94 106 GLY A N 1
ATOM 761 C CA . GLY A 1 106 ? 16.731 -3.663 -15.673 1.00 83.94 106 GLY A CA 1
ATOM 762 C C . GLY A 1 106 ? 16.467 -2.788 -16.889 1.00 83.94 106 GLY A C 1
ATOM 763 O O . GLY A 1 106 ? 15.346 -2.355 -17.153 1.00 83.94 106 GLY A O 1
ATOM 764 N N . ILE A 1 107 ? 17.534 -2.542 -17.643 1.00 81.81 107 ILE A N 1
ATOM 765 C CA . ILE A 1 107 ? 17.467 -1.830 -18.917 1.00 81.81 107 ILE A CA 1
ATOM 766 C C . ILE A 1 107 ? 17.189 -2.846 -20.034 1.00 81.81 107 ILE A C 1
ATOM 768 O O . ILE A 1 107 ? 17.683 -3.978 -20.017 1.00 81.81 107 ILE A O 1
ATOM 772 N N . GLU A 1 108 ? 16.375 -2.456 -21.005 1.00 74.31 108 GLU A N 1
ATOM 773 C CA . GLU A 1 108 ? 16.220 -3.101 -22.301 1.00 74.31 108 GLU A CA 1
ATOM 774 C C . GLU A 1 108 ? 17.205 -2.496 -23.301 1.00 74.31 108 GLU A C 1
ATOM 776 O O . GLU A 1 108 ? 16.898 -1.456 -23.864 1.00 74.31 108 GLU A O 1
ATOM 781 N N . PRO A 1 109 ? 18.371 -3.117 -23.583 1.00 63.44 109 PRO A N 1
ATOM 782 C CA . PRO A 1 109 ? 19.332 -2.560 -24.532 1.00 63.44 109 PRO A CA 1
ATOM 783 C C . PRO A 1 109 ? 18.807 -2.546 -25.970 1.00 63.44 109 PRO A C 1
ATOM 785 O O . PRO A 1 109 ? 19.380 -1.866 -26.813 1.00 63.44 109 PRO A O 1
ATOM 788 N N . THR A 1 110 ? 17.762 -3.327 -26.273 1.00 65.12 110 THR A N 1
ATOM 789 C CA . THR A 1 110 ? 17.145 -3.338 -27.608 1.00 65.12 110 THR A CA 1
ATOM 790 C C . THR A 1 110 ? 16.149 -2.196 -27.809 1.00 65.12 110 THR A C 1
ATOM 792 O O . THR A 1 110 ? 15.854 -1.848 -28.950 1.00 65.12 110 THR A O 1
ATOM 795 N N . HIS A 1 111 ? 15.681 -1.565 -26.727 1.00 62.78 111 HIS A N 1
ATOM 796 C CA . HIS A 1 111 ? 14.949 -0.307 -26.767 1.00 62.78 111 HIS A CA 1
ATOM 797 C C . HIS A 1 111 ? 15.947 0.844 -26.592 1.00 62.78 111 HIS A C 1
ATOM 799 O O . HIS A 1 111 ? 1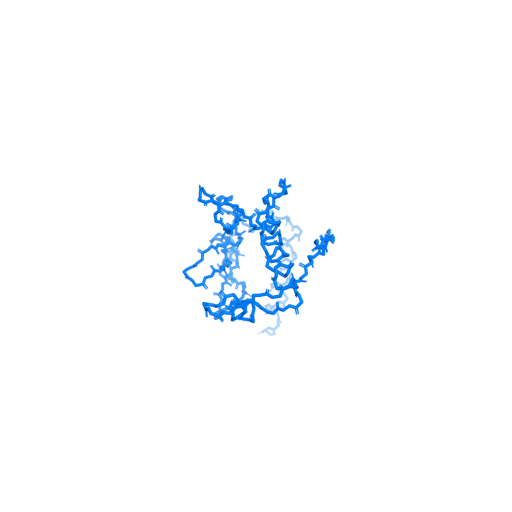6.610 0.962 -25.568 1.00 62.78 111 HIS A O 1
ATOM 805 N N . LEU A 1 112 ? 16.001 1.711 -27.608 1.00 60.97 112 LEU A N 1
ATOM 806 C CA . LEU A 1 112 ? 16.723 2.992 -27.669 1.00 60.97 112 LEU A CA 1
ATOM 807 C C . LEU A 1 112 ? 18.218 2.961 -28.038 1.00 60.97 112 LEU A C 1
ATOM 809 O O . LEU A 1 112 ? 19.083 3.452 -27.320 1.00 60.97 112 LEU A O 1
ATOM 813 N N . LEU A 1 113 ? 18.472 2.598 -29.296 1.00 59.41 113 LEU A N 1
ATOM 814 C CA . LEU A 1 113 ? 19.106 3.539 -30.228 1.00 59.41 113 LEU A CA 1
ATOM 815 C C . LEU A 1 113 ? 18.198 3.653 -31.460 1.00 59.41 113 LEU A C 1
ATOM 817 O O . LEU A 1 113 ? 18.354 2.894 -32.415 1.00 59.41 113 LEU A O 1
ATOM 821 N N . SER A 1 114 ? 17.205 4.550 -31.444 1.00 66.38 114 SER A N 1
ATOM 822 C CA . SER A 1 114 ? 16.482 4.845 -32.686 1.00 66.38 114 SER A CA 1
ATOM 823 C C . SER A 1 114 ? 17.353 5.737 -33.576 1.00 66.38 114 SER A C 1
ATOM 825 O O . SER A 1 114 ? 18.164 6.533 -33.089 1.00 66.38 114 SER A O 1
ATOM 827 N N . VAL A 1 115 ? 17.189 5.618 -34.895 1.00 64.56 115 VAL A N 1
ATOM 828 C CA . VAL A 1 115 ? 17.863 6.509 -35.855 1.00 64.56 115 VAL A CA 1
ATOM 829 C C . VAL A 1 115 ? 17.505 7.969 -35.565 1.00 64.56 115 VAL A C 1
ATOM 831 O O . VAL A 1 115 ? 18.352 8.844 -35.711 1.00 64.56 115 VAL A O 1
ATOM 834 N N . GLU A 1 116 ? 16.290 8.233 -35.086 1.00 69.69 116 GLU A N 1
ATOM 835 C CA . GLU A 1 116 ? 15.839 9.565 -34.674 1.00 69.69 116 GLU A CA 1
ATOM 836 C C . GLU A 1 116 ? 16.567 10.066 -33.422 1.00 69.69 116 GLU A C 1
ATOM 838 O O . GLU A 1 116 ? 17.056 11.194 -33.426 1.00 69.69 116 GLU A O 1
ATOM 843 N N . SER A 1 117 ? 16.738 9.227 -32.390 1.00 70.19 117 SER A N 1
ATOM 844 C CA . SER A 1 117 ? 17.543 9.575 -31.212 1.00 70.19 117 SER A CA 1
ATOM 845 C C . SER A 1 117 ? 18.980 9.901 -31.615 1.00 70.19 117 SER A C 1
ATOM 847 O O . SER A 1 117 ? 19.525 10.904 -31.168 1.00 70.19 117 SER A O 1
ATOM 849 N N . PHE A 1 118 ? 19.568 9.122 -32.528 1.00 73.94 118 PHE A N 1
ATOM 850 C CA . PHE A 1 118 ? 20.911 9.387 -33.046 1.00 73.94 118 PHE A CA 1
ATOM 851 C C . PHE A 1 118 ? 20.973 10.671 -33.887 1.00 73.94 118 PHE A C 1
ATOM 853 O O . PHE A 1 118 ? 21.943 11.420 -33.811 1.00 73.94 118 PHE A O 1
ATOM 860 N N . SER A 1 119 ? 19.920 10.952 -34.657 1.00 76.44 119 SER A N 1
ATOM 861 C CA . SER A 1 119 ? 19.813 12.150 -35.500 1.00 76.44 119 SER A CA 1
ATOM 862 C C . SER A 1 119 ? 19.595 13.432 -34.695 1.00 76.44 119 SER A C 1
ATOM 864 O O . SER A 1 119 ? 19.890 14.514 -35.193 1.00 76.44 119 SER A O 1
ATOM 866 N N . SER A 1 120 ? 19.096 13.323 -33.459 1.00 81.88 120 SER A N 1
ATOM 867 C CA . SER A 1 120 ? 18.935 14.458 -32.541 1.00 81.88 120 SER A CA 1
ATOM 868 C C . SER A 1 120 ? 20.223 14.870 -31.815 1.00 81.88 120 SER A C 1
ATOM 870 O O . SER A 1 120 ? 20.250 15.926 -31.185 1.00 81.88 120 SER A O 1
ATOM 872 N N . LEU A 1 121 ? 21.289 14.064 -31.903 1.00 85.06 121 LEU A N 1
ATOM 873 C CA . LEU A 1 121 ? 22.562 14.348 -31.245 1.00 85.06 121 LEU A CA 1
ATOM 874 C C . LEU A 1 121 ? 23.299 15.510 -31.915 1.00 85.06 121 LEU A C 1
ATOM 876 O O . LEU A 1 121 ? 23.313 15.665 -33.139 1.00 85.06 121 LEU A O 1
ATOM 880 N N . SER A 1 122 ? 23.987 16.304 -31.102 1.00 90.75 122 SER A N 1
ATOM 881 C CA . SER A 1 122 ? 24.900 17.330 -31.591 1.00 90.75 122 SER A CA 1
ATOM 882 C C . SER A 1 122 ? 26.095 16.715 -32.331 1.00 90.75 122 SER A C 1
ATOM 884 O O . SER A 1 122 ? 26.499 15.571 -32.109 1.00 90.75 122 SER A O 1
ATOM 886 N N . GLN A 1 123 ? 26.729 17.513 -33.193 1.00 88.81 123 GLN A N 1
ATOM 887 C CA . GLN A 1 123 ? 27.938 17.100 -33.915 1.00 88.81 123 GLN A CA 1
ATOM 888 C C . GLN A 1 123 ? 29.084 16.679 -32.981 1.00 88.81 123 GLN A C 1
ATOM 890 O O . GLN A 1 123 ? 29.895 15.829 -33.352 1.00 88.81 123 GLN A O 1
ATOM 895 N N . ASP A 1 124 ? 29.155 17.245 -31.775 1.00 91.81 124 ASP A N 1
ATOM 896 C CA . ASP A 1 124 ? 30.184 16.893 -30.799 1.00 91.81 124 ASP A CA 1
ATOM 897 C C . ASP A 1 124 ? 29.886 15.555 -30.111 1.00 91.81 124 ASP A C 1
ATOM 899 O O . ASP A 1 124 ? 30.795 14.735 -29.968 1.00 91.81 124 ASP A O 1
ATOM 903 N N . GLU A 1 125 ? 28.625 15.278 -29.771 1.00 87.38 125 GLU A N 1
ATOM 904 C CA . GLU A 1 125 ? 28.196 13.974 -29.241 1.00 87.38 125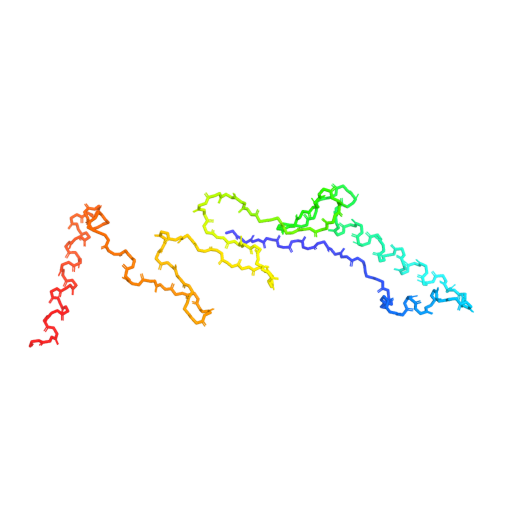 GLU A CA 1
ATOM 905 C C . GLU A 1 125 ? 28.421 12.859 -30.269 1.00 87.38 125 GLU A C 1
ATOM 907 O O . GLU A 1 125 ? 29.000 11.819 -29.946 1.00 87.38 125 GLU A O 1
ATOM 912 N N . LEU A 1 126 ? 28.076 13.104 -31.537 1.00 88.00 126 LEU A N 1
ATOM 913 C CA . LEU A 1 126 ? 28.347 12.174 -32.637 1.00 88.00 126 LEU A CA 1
ATOM 914 C C . LEU A 1 126 ? 29.846 11.881 -32.787 1.00 88.00 126 LEU A C 1
ATOM 916 O O . LEU A 1 126 ? 30.240 10.725 -32.962 1.00 88.00 126 LEU A O 1
ATOM 920 N N . ARG A 1 127 ? 30.706 12.904 -32.671 1.00 88.31 127 ARG A N 1
ATOM 921 C CA . ARG A 1 127 ? 32.169 12.736 -32.724 1.00 88.31 127 ARG A CA 1
ATOM 922 C C . ARG A 1 127 ? 32.702 11.904 -31.557 1.00 88.31 127 ARG A C 1
ATOM 924 O O . ARG A 1 127 ? 33.597 11.082 -31.759 1.00 88.31 127 ARG A O 1
ATOM 931 N N . GLN A 1 128 ? 32.162 12.091 -30.355 1.00 89.12 128 GLN A N 1
ATOM 932 C CA . GLN A 1 128 ? 32.545 11.302 -29.181 1.00 89.12 128 GLN A CA 1
ATOM 933 C C . GLN A 1 128 ? 32.146 9.831 -29.336 1.00 89.12 128 GLN A C 1
ATOM 935 O O . GLN A 1 128 ? 32.960 8.945 -29.065 1.00 89.12 128 GLN A O 1
ATOM 940 N N . ILE A 1 129 ? 30.936 9.567 -29.839 1.00 87.31 129 ILE A N 1
ATOM 941 C CA . ILE A 1 129 ? 30.466 8.207 -30.134 1.00 87.31 129 ILE A CA 1
ATOM 942 C C . ILE A 1 129 ? 31.354 7.553 -31.196 1.00 87.31 129 ILE A C 1
ATOM 944 O O . ILE A 1 129 ? 31.815 6.428 -31.007 1.00 87.31 129 ILE A O 1
ATOM 948 N N . TYR A 1 130 ? 31.663 8.268 -32.280 1.00 85.75 130 TYR A N 1
ATOM 949 C CA . TYR A 1 130 ? 32.566 7.777 -33.320 1.00 85.75 130 TYR A CA 1
ATOM 950 C C . TYR A 1 130 ? 33.947 7.406 -32.759 1.00 85.75 130 TYR A C 1
ATOM 952 O O . TYR A 1 130 ? 34.471 6.332 -33.055 1.00 85.75 130 TYR A O 1
ATOM 960 N N . TRP A 1 131 ? 34.526 8.253 -31.902 1.00 86.69 131 TRP A N 1
ATOM 961 C CA . TRP A 1 131 ? 35.819 7.971 -31.275 1.00 86.69 131 TRP A CA 1
ATOM 962 C C . TRP A 1 131 ? 35.779 6.731 -30.373 1.00 86.69 131 TRP A C 1
ATOM 964 O O . TRP A 1 131 ? 36.696 5.907 -30.413 1.00 86.69 131 TRP A O 1
ATOM 974 N N . LEU A 1 132 ? 34.708 6.562 -29.593 1.00 88.69 132 LEU A N 1
ATOM 975 C CA . LEU A 1 132 ? 34.496 5.378 -28.758 1.00 88.69 132 LEU A CA 1
ATOM 976 C C . LEU A 1 132 ? 34.424 4.096 -29.597 1.00 88.69 132 LEU A C 1
ATOM 978 O O . LEU A 1 132 ? 35.097 3.118 -29.269 1.00 88.69 132 LEU A O 1
ATOM 982 N N . LEU A 1 133 ? 33.670 4.116 -30.699 1.00 85.56 133 LEU A N 1
ATOM 983 C CA . LEU A 1 133 ? 33.533 2.977 -31.610 1.00 85.56 133 LEU A CA 1
ATOM 984 C C . LEU A 1 133 ? 34.855 2.640 -32.312 1.00 85.56 133 LEU A C 1
ATOM 986 O O . LEU A 1 133 ? 35.259 1.478 -32.335 1.00 85.56 133 LEU A O 1
ATOM 990 N N . ALA A 1 134 ? 35.574 3.647 -32.814 1.00 86.81 134 ALA A N 1
ATOM 991 C CA . ALA A 1 134 ? 36.882 3.458 -33.439 1.00 86.81 134 ALA A CA 1
ATOM 992 C C . ALA A 1 134 ? 37.898 2.847 -32.458 1.00 86.81 134 ALA A C 1
ATOM 994 O O . ALA A 1 134 ? 38.629 1.916 -32.798 1.00 86.81 134 ALA A O 1
ATOM 995 N N . LYS A 1 135 ? 37.904 3.317 -31.205 1.00 86.44 135 LYS A N 1
ATOM 996 C CA . LYS A 1 135 ? 38.760 2.778 -30.141 1.00 86.44 135 LYS A CA 1
ATOM 997 C C . LYS A 1 135 ? 38.385 1.347 -29.749 1.00 86.44 135 LYS A C 1
ATOM 999 O O . LYS A 1 135 ? 39.275 0.571 -29.408 1.00 86.44 135 LYS A O 1
ATOM 1004 N N . ALA A 1 136 ? 37.100 1.001 -29.769 1.00 81.94 136 ALA A N 1
ATOM 1005 C CA . ALA A 1 136 ? 36.635 -0.354 -29.491 1.00 81.94 136 ALA A CA 1
ATOM 1006 C C . ALA A 1 136 ? 37.027 -1.331 -30.613 1.00 81.94 136 ALA A C 1
ATOM 1008 O O . ALA A 1 136 ? 37.513 -2.421 -30.319 1.00 81.94 136 ALA A O 1
ATOM 1009 N N . GLY A 1 137 ? 36.906 -0.920 -31.880 1.00 75.56 137 GLY A N 1
ATOM 1010 C CA . GLY A 1 137 ? 37.326 -1.724 -33.035 1.00 75.56 137 GLY A CA 1
ATOM 1011 C C . GLY A 1 137 ? 38.835 -1.994 -33.080 1.00 75.56 137 GLY A C 1
ATOM 1012 O O . GLY A 1 137 ? 39.250 -3.107 -33.381 1.00 75.56 137 GLY A O 1
ATOM 1013 N N . LEU A 1 138 ? 39.656 -1.017 -32.680 1.00 61.72 138 LEU A N 1
ATOM 1014 C CA . LEU A 1 138 ? 41.120 -1.147 -32.615 1.00 61.72 138 LEU A CA 1
ATOM 1015 C C . LEU A 1 138 ? 41.632 -2.074 -31.497 1.00 61.72 138 LEU A C 1
ATOM 1017 O O . LEU A 1 138 ? 42.812 -2.406 -31.477 1.00 61.72 138 LEU A O 1
ATOM 1021 N N . ARG A 1 139 ? 40.788 -2.484 -30.539 1.00 54.59 139 ARG A N 1
ATOM 1022 C CA . ARG A 1 139 ? 41.179 -3.423 -29.467 1.00 54.59 139 ARG A CA 1
ATOM 1023 C C . ARG A 1 139 ? 41.085 -4.897 -29.873 1.00 54.59 139 ARG A C 1
ATOM 1025 O O . ARG A 1 139 ? 41.476 -5.751 -29.083 1.00 54.59 139 ARG A O 1
ATOM 1032 N N . HIS A 1 140 ? 40.576 -5.184 -31.070 1.00 50.72 140 HIS A N 1
ATOM 1033 C CA . HIS A 1 140 ? 40.395 -6.541 -31.596 1.00 50.72 140 HIS A CA 1
ATOM 1034 C C . HIS A 1 140 ? 41.199 -6.819 -32.880 1.00 50.72 140 HIS A C 1
ATOM 1036 O O . HIS A 1 140 ? 40.987 -7.855 -33.508 1.00 50.72 140 HIS A O 1
ATOM 1042 N N . SER A 1 141 ? 42.112 -5.918 -33.256 1.00 47.47 141 SER A N 1
ATOM 1043 C CA . SER A 1 141 ? 43.016 -6.031 -34.412 1.00 47.47 141 SER A CA 1
ATOM 1044 C C . SER A 1 141 ? 44.470 -6.143 -33.984 1.00 47.47 141 SER A C 1
ATOM 1046 O O . SER A 1 141 ? 44.865 -5.301 -33.145 1.00 47.47 141 SER A O 1
#

Radius of gyration: 27.75 Å; chains: 1; bounding box: 64×31×69 Å